Protein AF-A0A8J3CM84-F1 (afdb_monomer_lite)

Radius of gyration: 36.66 Å; chains: 1; bounding box: 80×44×110 Å

Sequence (177 aa):
MYIKKIAATLMVVAVTAIAAYWLRASKEGVAALIVGLTVAAIAYRQWKTEQNKLKLDLFDRRYRIYEVTRELLKLIDLKMNSMEHLYVFWSNTSGAEFLFDSDIESYLKEVEDKALKLIEINDELADDERQNYYLTDEQRRQGRLKRRDLRSWSRDQLYKGNLAQQFKPYLAFSKLL

Foldseek 3Di:
DPVVVVVVVVVVVVVVVVVVVVVVVVVVVVVVVVVVVVVVVVVVVVVVVVLVVVLVVLLVLLVQLLVLLLVQLVCLLVVNQDVVSLVVNCVSCVCVVVNDDVLVVVVSVVSSVLSVLLRVLVVVLVCCVVVVDPDDPVSVVVSVVSSVVSSVVSCCVNPVCVSVVSSVCRNPSVNSD

Organism: NCBI:txid1384487

pLDDT: mean 85.48, std 14.19, range [49.06, 98.25]

Structure (mmCIF, N/CA/C/O backbone):
data_AF-A0A8J3CM84-F1
#
_entry.id   AF-A0A8J3CM84-F1
#
loop_
_atom_site.group_PDB
_atom_site.id
_atom_site.type_symbol
_atom_site.label_atom_id
_atom_site.label_alt_id
_atom_site.label_comp_id
_atom_site.label_asym_id
_atom_site.label_entity_id
_atom_site.label_seq_id
_atom_site.pdbx_PDB_ins_code
_atom_site.Cartn_x
_atom_site.Cartn_y
_atom_site.Cartn_z
_atom_site.occupancy
_atom_site.B_iso_or_equiv
_atom_site.auth_seq_id
_atom_site.auth_comp_id
_atom_site.auth_asym_id
_atom_site.auth_atom_id
_atom_site.pdbx_PDB_model_num
ATOM 1 N N . MET A 1 1 ? -57.087 27.830 78.331 1.00 57.41 1 MET A N 1
ATOM 2 C CA . MET A 1 1 ? -57.490 26.786 77.352 1.00 57.41 1 MET A CA 1
ATOM 3 C C . MET A 1 1 ? -56.962 27.030 75.924 1.00 57.41 1 MET A C 1
ATOM 5 O O . MET A 1 1 ? -56.785 26.061 75.199 1.00 57.41 1 MET A O 1
ATOM 9 N N . TYR A 1 2 ? -56.632 28.269 75.525 1.00 55.50 2 TYR A N 1
ATOM 10 C CA . TYR A 1 2 ? -56.146 28.606 74.169 1.00 55.50 2 TYR A CA 1
ATOM 11 C C . TYR A 1 2 ? -54.694 28.187 73.850 1.00 55.50 2 TYR A C 1
ATOM 13 O O . TYR A 1 2 ? -54.409 27.768 72.732 1.00 55.50 2 TYR A O 1
ATOM 21 N N . ILE A 1 3 ? -53.788 28.213 74.833 1.00 56.88 3 ILE A N 1
ATOM 22 C CA . ILE A 1 3 ? -52.346 27.962 74.620 1.00 56.88 3 ILE A CA 1
ATOM 23 C C . ILE A 1 3 ? -52.057 26.504 74.209 1.00 56.88 3 ILE A C 1
ATOM 25 O O . ILE A 1 3 ? -51.213 26.252 73.353 1.00 56.88 3 ILE A O 1
ATOM 29 N N . LYS A 1 4 ? -52.814 25.532 74.741 1.00 49.06 4 LYS A N 1
ATOM 30 C CA . LYS A 1 4 ? -52.647 24.108 74.391 1.00 49.06 4 LYS A CA 1
ATOM 31 C C . LYS A 1 4 ? -53.078 23.783 72.956 1.00 49.06 4 LYS A C 1
ATOM 33 O O . LYS A 1 4 ? -52.481 22.906 72.342 1.00 49.06 4 LYS A O 1
ATOM 38 N N . LYS A 1 5 ? -54.074 24.493 72.406 1.00 51.06 5 LYS A N 1
ATOM 39 C CA . LYS A 1 5 ? -54.497 24.307 71.008 1.00 51.06 5 LYS A CA 1
ATOM 40 C C . LYS A 1 5 ? -53.444 24.838 70.037 1.00 51.06 5 LYS A C 1
ATOM 42 O O . LYS A 1 5 ? -53.108 24.132 69.102 1.00 51.06 5 LYS A O 1
ATOM 47 N N . ILE A 1 6 ? -52.870 26.012 70.306 1.00 62.41 6 ILE A N 1
ATOM 48 C CA . ILE A 1 6 ? -51.839 26.629 69.451 1.00 62.41 6 ILE A CA 1
ATOM 49 C C . ILE A 1 6 ? -50.563 25.772 69.403 1.00 62.41 6 ILE A C 1
ATOM 51 O O . ILE A 1 6 ? -50.007 25.556 68.328 1.00 62.41 6 ILE A O 1
ATOM 55 N N . ALA A 1 7 ? -50.139 25.219 70.544 1.00 54.81 7 A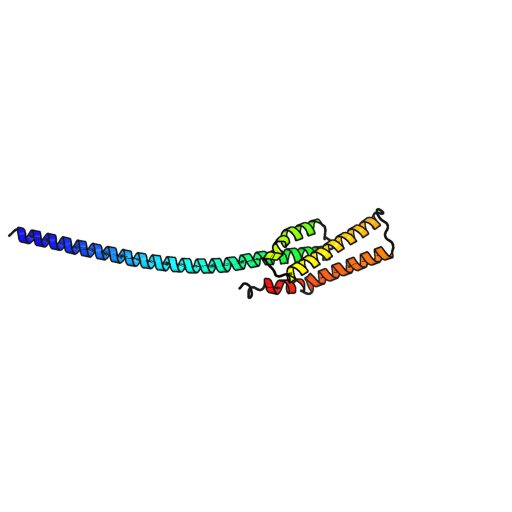LA A N 1
ATOM 56 C CA . ALA A 1 7 ? -48.989 24.315 70.603 1.00 54.81 7 ALA A CA 1
ATOM 57 C C . ALA A 1 7 ? -49.215 23.014 69.808 1.00 54.81 7 ALA A C 1
ATOM 59 O O . ALA A 1 7 ? -48.311 22.552 69.114 1.00 54.81 7 ALA A O 1
ATOM 60 N N . ALA A 1 8 ? -50.429 22.453 69.855 1.00 49.91 8 ALA A N 1
ATOM 61 C CA . ALA A 1 8 ? -50.780 21.261 69.085 1.00 49.91 8 ALA A CA 1
ATOM 62 C C . ALA A 1 8 ? -50.782 21.530 67.569 1.00 49.91 8 ALA A C 1
ATOM 64 O O . ALA A 1 8 ? -50.259 20.720 66.807 1.00 49.91 8 ALA A O 1
ATOM 65 N N . THR A 1 9 ? -51.292 22.684 67.122 1.00 59.81 9 THR A N 1
ATOM 66 C CA . THR A 1 9 ? -51.288 23.039 65.693 1.00 59.81 9 THR A CA 1
ATOM 67 C C . THR A 1 9 ? -49.871 23.272 65.164 1.00 59.81 9 THR A C 1
ATOM 69 O O . THR A 1 9 ? -49.541 22.799 64.080 1.00 59.81 9 THR A O 1
ATOM 72 N N . LEU A 1 10 ? -49.005 23.937 65.938 1.00 57.66 10 LEU A N 1
ATOM 73 C CA . LEU A 1 10 ? -47.603 24.162 65.560 1.00 57.66 10 LEU A CA 1
ATOM 74 C C . LEU A 1 10 ? -46.807 22.854 65.465 1.00 57.66 10 LEU A C 1
ATOM 76 O O . LEU A 1 10 ? -45.992 22.692 64.558 1.00 57.66 10 LEU A O 1
ATOM 80 N N . MET A 1 11 ? -47.078 21.896 66.355 1.00 54.12 11 MET A N 1
ATOM 81 C CA . MET A 1 11 ? -46.409 20.595 66.344 1.00 54.12 11 MET A CA 1
ATOM 82 C C . MET A 1 11 ? -46.803 19.759 65.113 1.00 54.12 11 MET A C 1
ATOM 84 O O . MET A 1 11 ? -45.939 19.158 64.478 1.00 54.12 11 MET A O 1
ATOM 88 N N . VAL A 1 12 ? -48.079 19.779 64.711 1.00 58.41 12 VAL A N 1
ATOM 89 C CA . VAL A 1 12 ? -48.557 19.081 63.500 1.00 58.41 12 VAL A CA 1
ATOM 90 C C . VAL A 1 12 ? -47.954 19.684 62.225 1.00 58.41 12 VAL A C 1
ATOM 92 O O . VAL A 1 12 ? -47.544 18.946 61.326 1.00 58.41 12 VAL A O 1
ATOM 95 N N . VAL A 1 13 ? -47.830 21.012 62.150 1.00 61.75 13 VAL A N 1
ATOM 96 C CA . VAL A 1 13 ? -47.188 21.694 61.011 1.00 61.75 13 VAL A CA 1
ATOM 97 C C . VAL A 1 13 ? -45.691 21.368 60.934 1.00 61.75 13 VAL A C 1
ATOM 99 O O . VAL A 1 13 ? -45.180 21.089 59.852 1.00 61.75 13 VAL A O 1
ATOM 102 N N . ALA A 1 14 ? -44.988 21.322 62.068 1.00 58.28 14 ALA A N 1
ATOM 103 C CA . ALA A 1 14 ? -43.567 20.973 62.094 1.00 58.28 14 ALA A CA 1
ATOM 104 C C . ALA A 1 14 ? -43.315 19.524 61.639 1.00 58.28 14 ALA A C 1
ATOM 106 O O . ALA A 1 14 ? -42.446 19.277 60.804 1.00 58.28 14 ALA A O 1
ATOM 107 N N . VAL A 1 15 ? -44.110 18.566 62.128 1.00 56.16 15 VAL A N 1
ATOM 108 C CA . VAL A 1 15 ? -43.981 17.146 61.755 1.00 56.16 15 VAL A CA 1
ATOM 109 C C . VAL A 1 15 ? -44.291 16.923 60.272 1.00 56.16 15 VAL A C 1
ATOM 111 O O . VAL A 1 15 ? -43.570 16.190 59.596 1.00 56.16 15 VAL A O 1
ATOM 114 N N . THR A 1 16 ? -45.318 17.586 59.735 1.00 56.06 16 THR A N 1
ATOM 115 C CA . THR A 1 16 ? -45.679 17.469 58.311 1.00 56.06 16 THR A CA 1
ATOM 116 C C . THR A 1 16 ? -44.651 18.125 57.388 1.00 56.06 16 THR A C 1
ATOM 118 O O . THR A 1 16 ? -44.332 17.551 56.348 1.00 56.06 16 THR A O 1
ATOM 121 N N . ALA A 1 17 ? -44.062 19.260 57.776 1.00 63.69 17 ALA A N 1
ATOM 122 C CA . ALA A 1 17 ? -42.985 19.903 57.021 1.00 63.69 17 ALA A CA 1
ATOM 123 C C . ALA A 1 17 ? -41.707 19.045 56.979 1.00 63.69 17 ALA A C 1
ATOM 125 O O . ALA A 1 17 ? -41.097 18.896 55.921 1.00 63.69 17 ALA A O 1
ATOM 126 N N . ILE A 1 18 ? -41.340 18.423 58.104 1.00 64.12 18 ILE A N 1
ATOM 127 C CA . ILE A 1 18 ? -40.197 17.502 58.191 1.00 64.12 18 ILE A CA 1
ATOM 128 C C . ILE A 1 18 ? -40.455 16.257 57.333 1.00 64.12 18 ILE A C 1
ATOM 130 O O . ILE A 1 18 ? -39.613 15.887 56.517 1.00 64.12 18 ILE A O 1
ATOM 134 N N . ALA A 1 19 ? -41.637 15.645 57.442 1.00 55.31 19 ALA A N 1
ATOM 135 C CA . ALA A 1 19 ? -42.008 14.493 56.621 1.00 55.31 19 ALA A CA 1
ATOM 136 C C . ALA A 1 19 ? -42.009 14.825 55.117 1.00 55.31 19 ALA A C 1
ATOM 138 O O . ALA A 1 19 ? -41.499 14.044 54.317 1.00 55.31 19 ALA A O 1
ATOM 139 N N . ALA A 1 20 ? -42.515 16.000 54.726 1.00 62.34 20 ALA A N 1
ATOM 140 C CA . ALA A 1 20 ? -42.493 16.465 53.340 1.00 62.34 20 ALA A CA 1
ATOM 141 C C . ALA A 1 20 ? -41.065 16.721 52.827 1.00 62.34 20 ALA A C 1
ATOM 143 O O . ALA A 1 20 ? -40.767 16.392 51.679 1.00 62.34 20 ALA A O 1
ATOM 144 N N . TYR A 1 21 ? -40.171 17.252 53.668 1.00 67.88 21 TYR A N 1
ATOM 145 C CA . TYR A 1 21 ? -38.754 17.440 53.345 1.00 67.88 21 TYR A CA 1
ATOM 146 C C . TYR A 1 21 ? -38.044 16.100 53.097 1.00 67.88 21 TYR A C 1
ATOM 148 O O . TYR A 1 21 ? -37.424 15.924 52.050 1.00 67.88 21 TYR A O 1
ATOM 156 N N . TRP A 1 22 ? -38.222 15.113 53.983 1.00 59.16 22 TRP A N 1
ATOM 157 C CA . TRP A 1 22 ? -37.668 13.762 53.805 1.00 59.16 22 TRP A CA 1
ATOM 158 C C . TRP A 1 22 ? -38.268 13.024 52.596 1.00 59.16 22 TRP A C 1
ATOM 160 O O . TRP A 1 22 ? -37.560 12.324 51.867 1.00 59.16 22 TRP A O 1
ATOM 170 N N . LEU A 1 23 ? -39.560 13.217 52.314 1.00 61.84 23 LEU A N 1
ATOM 171 C CA . LEU A 1 23 ? -40.221 12.649 51.134 1.00 61.84 23 LEU A CA 1
ATOM 172 C C . LEU A 1 23 ? -39.719 13.280 49.820 1.00 61.84 23 LEU A C 1
ATOM 174 O O . LEU A 1 23 ? -39.715 12.628 48.778 1.00 61.84 23 LEU A O 1
ATOM 178 N N . ARG A 1 24 ? -39.286 14.544 49.851 1.00 61.34 24 ARG A N 1
ATOM 179 C CA . ARG A 1 24 ? -38.703 15.242 48.695 1.00 61.34 24 ARG A CA 1
ATOM 180 C C . ARG A 1 24 ? -37.236 14.851 48.493 1.00 61.34 24 ARG A C 1
ATOM 182 O O . ARG A 1 24 ? -36.869 14.452 47.392 1.00 61.34 24 ARG A O 1
ATOM 189 N N . ALA A 1 25 ? -36.455 14.819 49.573 1.00 63.53 25 ALA A N 1
ATOM 190 C CA . ALA A 1 25 ? -35.064 14.362 49.574 1.00 63.53 25 ALA A CA 1
ATOM 191 C C . ALA A 1 25 ? -34.912 12.895 49.119 1.00 63.53 25 ALA A C 1
ATOM 193 O O . ALA A 1 25 ? -33.988 12.562 48.380 1.00 63.53 25 ALA A O 1
ATOM 194 N N . SER A 1 26 ? -35.847 12.011 49.493 1.00 63.28 26 SER A N 1
ATOM 195 C CA . SER A 1 26 ? -35.843 10.608 49.042 1.00 63.28 26 SER A CA 1
ATOM 196 C C . SER A 1 26 ? -36.139 10.450 47.543 1.00 63.28 26 SER A C 1
ATOM 198 O O . SER A 1 26 ? -35.542 9.593 46.894 1.00 63.28 26 SER A O 1
ATOM 200 N N . LYS A 1 27 ? -36.998 11.298 46.959 1.00 63.59 27 LYS A N 1
ATOM 201 C CA . LYS A 1 27 ? -37.271 11.312 45.508 1.00 63.59 27 LYS A CA 1
ATOM 202 C C . LYS A 1 27 ? -36.090 11.848 44.696 1.00 63.59 27 LYS A C 1
ATOM 204 O O . LYS A 1 27 ? -35.807 11.322 43.622 1.00 63.59 27 LYS A O 1
ATOM 209 N N . GLU A 1 28 ? -35.386 12.848 45.218 1.00 65.06 28 GLU A N 1
ATOM 210 C CA . GLU A 1 28 ? -34.195 13.425 44.583 1.00 65.06 28 GLU A CA 1
ATOM 211 C C . GLU A 1 28 ? -33.009 12.447 44.591 1.00 65.06 28 GLU A C 1
ATOM 213 O O . GLU A 1 28 ? -32.333 12.301 43.574 1.00 65.06 28 GLU A O 1
ATOM 218 N N . GLY A 1 29 ? -32.810 11.692 45.678 1.00 70.06 29 GLY A N 1
ATOM 219 C CA . GLY A 1 29 ? -31.775 10.653 45.750 1.00 70.06 29 GLY A CA 1
ATOM 220 C C . GLY A 1 29 ? -32.011 9.487 44.782 1.00 70.06 29 GLY A C 1
ATOM 221 O O . GLY A 1 29 ? -31.083 9.042 44.108 1.00 70.06 29 GLY A O 1
ATOM 222 N N . VAL A 1 30 ? -33.259 9.023 44.648 1.00 74.69 30 VAL A N 1
ATOM 223 C CA . VAL A 1 30 ? -33.616 7.969 43.680 1.00 74.69 30 VAL A CA 1
ATOM 224 C C . VAL A 1 30 ? -33.447 8.463 42.240 1.00 74.69 30 VAL A C 1
ATOM 226 O O . VAL A 1 30 ? -32.892 7.743 41.411 1.00 74.69 30 VAL A O 1
ATOM 229 N N . ALA A 1 31 ? -33.856 9.700 41.940 1.00 69.88 31 ALA A N 1
ATOM 230 C CA . ALA A 1 31 ? -33.634 10.302 40.627 1.00 69.88 31 ALA A CA 1
ATOM 231 C C . ALA A 1 31 ? -32.134 10.429 40.304 1.00 69.88 31 ALA A C 1
ATOM 233 O O . ALA A 1 31 ? -31.716 10.064 39.207 1.00 69.88 31 ALA A O 1
ATOM 234 N N . ALA A 1 32 ? -31.313 10.864 41.266 1.00 74.69 32 ALA A N 1
ATOM 235 C CA . ALA A 1 32 ? -29.863 10.950 41.106 1.00 74.69 32 ALA A CA 1
ATOM 236 C C . ALA A 1 32 ? -29.216 9.577 40.854 1.00 74.69 32 ALA A C 1
ATOM 238 O O . ALA A 1 32 ? -28.347 9.466 39.990 1.00 74.69 32 ALA A O 1
ATOM 239 N N . LEU A 1 33 ? -29.670 8.520 41.538 1.00 73.50 33 LEU A N 1
ATOM 240 C CA . LEU A 1 33 ? -29.206 7.148 41.298 1.00 73.50 33 LEU A CA 1
ATOM 241 C C . LEU A 1 33 ? -29.576 6.649 39.896 1.00 73.50 33 LEU A C 1
ATOM 243 O O . LEU A 1 33 ? -28.728 6.084 39.208 1.00 73.50 33 LEU A O 1
ATOM 247 N N . ILE A 1 34 ? -30.811 6.887 39.442 1.00 73.44 34 ILE A N 1
ATOM 248 C CA . ILE A 1 34 ? -31.256 6.505 38.091 1.00 73.44 34 ILE A CA 1
ATOM 249 C C . ILE A 1 34 ? -30.438 7.246 37.030 1.00 73.44 34 ILE A C 1
ATOM 251 O O . ILE A 1 34 ? -29.964 6.629 36.073 1.00 73.44 34 ILE A O 1
ATOM 255 N N . VAL A 1 35 ? -30.230 8.554 37.205 1.00 76.12 35 VAL A N 1
ATOM 256 C CA . VAL A 1 35 ? -29.400 9.360 36.302 1.00 76.12 35 VAL A CA 1
ATOM 257 C C . VAL A 1 35 ? -27.959 8.851 36.307 1.00 76.12 35 VAL A C 1
ATOM 259 O O . VAL A 1 35 ? -27.408 8.617 35.236 1.00 76.12 35 VAL A O 1
ATOM 262 N N . GLY A 1 36 ? -27.371 8.593 37.477 1.00 71.31 36 GLY A N 1
ATOM 263 C CA . GLY A 1 36 ? -26.013 8.061 37.603 1.00 71.31 36 GLY A CA 1
ATOM 264 C C . GLY A 1 36 ? -25.832 6.712 36.903 1.00 71.31 36 GLY A C 1
ATOM 265 O O . GLY A 1 36 ? -24.893 6.545 36.125 1.00 71.31 36 GLY A O 1
ATOM 266 N N . LEU A 1 37 ? -26.765 5.774 37.099 1.00 77.19 37 LEU A N 1
ATOM 267 C CA . LEU A 1 37 ? -26.763 4.477 36.411 1.00 77.19 37 LEU A CA 1
ATOM 268 C C . LEU A 1 37 ? -26.921 4.632 34.893 1.00 77.19 37 LEU A C 1
ATOM 270 O O . LEU A 1 37 ? -26.247 3.944 34.126 1.00 77.19 37 LEU A O 1
ATOM 274 N N . THR A 1 38 ? -27.775 5.557 34.452 1.00 71.81 38 THR A N 1
ATOM 275 C CA . THR A 1 38 ? -27.992 5.835 33.025 1.00 71.81 38 THR A CA 1
ATOM 276 C C . THR A 1 38 ? -26.738 6.428 32.384 1.00 71.81 38 THR A C 1
ATOM 278 O O . THR A 1 38 ? -26.313 5.965 31.326 1.00 71.81 38 THR A O 1
ATOM 281 N N . VAL A 1 39 ? -26.097 7.400 33.039 1.00 75.62 39 VAL A N 1
ATOM 282 C CA . VAL A 1 39 ? -24.836 8.001 32.583 1.00 75.62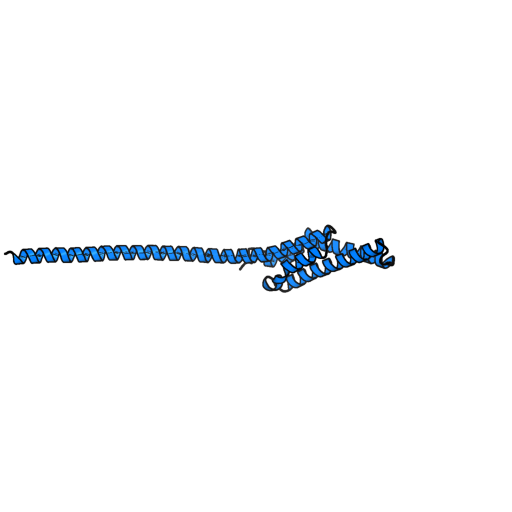 39 VAL A CA 1
ATOM 283 C C . VAL A 1 39 ? -23.726 6.953 32.534 1.00 75.62 39 VAL A C 1
ATOM 285 O O . VAL A 1 39 ? -23.038 6.861 31.521 1.00 75.62 39 VAL A O 1
ATOM 288 N N . ALA A 1 40 ? -23.593 6.107 33.561 1.00 75.75 40 ALA A N 1
ATOM 289 C CA . ALA A 1 40 ? -22.612 5.022 33.575 1.00 75.75 40 ALA A CA 1
ATOM 290 C C . ALA A 1 40 ? -22.835 4.022 32.424 1.00 75.75 40 ALA A C 1
ATOM 292 O O . ALA A 1 40 ? -21.885 3.620 31.750 1.00 75.75 40 ALA A O 1
ATOM 293 N N . ALA A 1 41 ? -24.092 3.664 32.142 1.00 74.06 41 ALA A N 1
ATOM 294 C CA . ALA A 1 41 ? -24.437 2.782 31.030 1.00 74.06 41 ALA A CA 1
ATOM 295 C C . ALA A 1 41 ? -24.128 3.413 29.660 1.00 74.06 41 ALA A C 1
ATOM 297 O O . ALA A 1 41 ? -23.619 2.730 28.766 1.00 74.06 41 ALA A O 1
ATOM 298 N N . ILE A 1 42 ? -24.410 4.709 29.485 1.00 79.12 42 ILE A N 1
ATOM 299 C CA . ILE A 1 42 ? -24.079 5.454 28.262 1.00 79.12 42 ILE A CA 1
ATOM 300 C C . ILE A 1 42 ? -22.561 5.545 28.090 1.00 79.12 42 ILE A C 1
ATOM 302 O O . ILE A 1 42 ? -22.068 5.217 27.012 1.00 79.12 42 ILE A O 1
ATOM 306 N N . ALA A 1 43 ? -21.820 5.901 29.142 1.00 72.75 43 ALA A N 1
ATOM 307 C CA . ALA A 1 43 ? -20.361 5.996 29.115 1.00 72.75 43 ALA A CA 1
ATOM 308 C C . ALA A 1 43 ? -19.710 4.654 28.741 1.00 72.75 43 ALA A C 1
ATOM 310 O O . ALA A 1 43 ? -18.825 4.606 27.890 1.00 72.75 43 ALA A O 1
ATOM 311 N N . TYR A 1 44 ? -20.207 3.538 29.287 1.00 79.00 44 TYR A N 1
ATOM 312 C CA . TYR A 1 44 ? -19.735 2.201 28.915 1.00 79.00 44 TYR A CA 1
ATOM 313 C C . TYR A 1 44 ? -19.966 1.886 27.427 1.00 79.00 44 TYR A C 1
ATOM 315 O O . TYR A 1 44 ? -19.092 1.340 26.748 1.00 79.00 44 TYR A O 1
ATOM 323 N N . ARG A 1 45 ? -21.135 2.256 26.886 1.00 78.69 45 ARG A N 1
ATOM 324 C CA . ARG A 1 45 ? -21.435 2.090 25.453 1.00 78.69 45 ARG A CA 1
ATOM 325 C C . ARG A 1 45 ? -20.569 2.995 24.575 1.00 78.69 45 ARG A C 1
ATOM 327 O O . ARG A 1 45 ? -20.128 2.544 23.517 1.00 78.69 45 ARG A O 1
ATOM 334 N N . GLN A 1 46 ? -20.317 4.232 25.002 1.00 77.25 46 GLN A N 1
ATOM 335 C CA . GLN A 1 46 ? -19.434 5.172 24.307 1.00 77.25 46 GLN A CA 1
ATOM 336 C C . GLN A 1 46 ? -18.006 4.633 24.249 1.00 77.25 46 GLN A C 1
ATOM 338 O O . GLN A 1 46 ? -17.472 4.495 23.153 1.00 77.25 46 GLN A O 1
ATOM 343 N N . TRP A 1 47 ? -17.457 4.184 25.381 1.00 79.62 47 TRP A N 1
ATOM 344 C CA . TRP A 1 47 ? -16.134 3.559 25.438 1.00 79.62 47 TRP A CA 1
ATOM 345 C C . TRP A 1 47 ? -16.020 2.368 24.479 1.00 79.62 47 TRP A C 1
ATOM 347 O O . TRP A 1 47 ? -15.100 2.296 23.667 1.00 79.62 47 TRP A O 1
ATOM 357 N N . LYS A 1 48 ? -17.004 1.458 24.487 1.00 82.75 48 LYS A N 1
ATOM 358 C CA . LYS A 1 48 ? -17.021 0.317 23.557 1.00 82.75 48 LYS A CA 1
ATOM 359 C C . LYS A 1 48 ? -17.091 0.752 22.085 1.00 82.75 48 LYS A C 1
ATOM 361 O O . LYS A 1 48 ? -16.504 0.102 21.221 1.00 82.75 48 LYS A O 1
ATOM 366 N N . THR A 1 49 ? -17.803 1.838 21.793 1.00 84.56 49 THR A N 1
ATOM 367 C CA . THR A 1 49 ? -17.929 2.389 20.434 1.00 84.56 49 THR A CA 1
ATOM 368 C C . THR A 1 49 ? -16.623 3.023 19.966 1.00 84.56 49 THR A C 1
ATOM 370 O O . THR A 1 49 ? -16.199 2.780 18.839 1.00 84.56 49 THR A O 1
ATOM 373 N N . GLU A 1 50 ? -15.947 3.776 20.832 1.00 81.19 50 GLU A N 1
ATOM 374 C CA . GLU A 1 50 ? -14.646 4.387 20.542 1.00 81.19 50 GLU A CA 1
ATOM 375 C C . GLU A 1 50 ? -13.573 3.335 20.260 1.00 81.19 50 GLU A C 1
ATOM 377 O O . GLU A 1 50 ? -12.833 3.465 19.288 1.00 81.19 50 GLU A O 1
ATOM 382 N N . GLN A 1 51 ? -13.554 2.239 21.022 1.00 86.75 51 GLN A N 1
ATOM 383 C CA . GLN A 1 51 ? -12.651 1.112 20.763 1.00 86.75 51 GLN A CA 1
ATOM 384 C C . GLN A 1 51 ? -12.870 0.503 19.371 1.00 86.75 51 GLN A C 1
ATOM 386 O O . GLN A 1 51 ? -11.916 0.206 18.655 1.00 86.75 51 GLN A O 1
ATOM 391 N N . ASN A 1 52 ? -14.125 0.346 18.945 1.00 85.88 52 ASN A N 1
ATOM 392 C CA . ASN A 1 52 ? -14.426 -0.138 17.596 1.00 85.88 52 ASN A CA 1
ATOM 393 C C . ASN A 1 52 ? -14.052 0.887 16.517 1.00 85.88 52 ASN A C 1
ATOM 395 O O . ASN A 1 52 ? -13.596 0.501 15.442 1.00 85.88 52 ASN A O 1
ATOM 399 N N . LYS A 1 53 ? -14.208 2.183 16.806 1.00 88.12 53 LYS A N 1
ATOM 400 C CA . LYS A 1 53 ? -13.827 3.266 15.895 1.00 88.12 53 LYS A CA 1
ATOM 401 C C . LYS A 1 53 ? -12.316 3.316 15.669 1.00 88.12 53 LYS A C 1
ATOM 403 O O . LYS A 1 53 ? -11.898 3.497 14.533 1.00 88.12 53 LYS A O 1
ATOM 408 N N . LEU A 1 54 ? -11.511 3.101 16.711 1.00 86.88 54 LEU A N 1
ATOM 409 C CA . LEU A 1 54 ? -10.051 3.017 16.590 1.00 86.88 54 LEU A CA 1
ATOM 410 C C . LEU A 1 54 ? -9.621 1.861 15.677 1.00 86.88 54 LEU A C 1
ATOM 412 O O . LEU A 1 54 ? -8.750 2.036 14.831 1.00 86.88 54 LEU A O 1
ATOM 416 N N . LYS A 1 55 ? -10.269 0.696 15.799 1.00 87.12 55 LYS A N 1
ATOM 417 C CA . LYS A 1 55 ? -10.002 -0.453 14.917 1.00 87.12 55 LYS A CA 1
ATOM 418 C C . LYS A 1 55 ? -10.356 -0.167 13.468 1.00 87.12 55 LYS A C 1
ATOM 420 O O . LYS A 1 55 ? -9.607 -0.556 12.579 1.00 87.12 55 LYS A O 1
ATOM 425 N N . LEU A 1 56 ? -11.497 0.485 13.247 1.00 89.00 56 LEU A N 1
ATOM 426 C CA . LEU A 1 56 ? -11.931 0.877 11.913 1.00 89.00 56 LEU A CA 1
ATOM 427 C C . LEU A 1 56 ? -10.952 1.880 11.293 1.00 89.00 56 LEU A C 1
ATOM 429 O O . LEU A 1 56 ? -10.513 1.658 10.175 1.00 89.00 56 LEU A O 1
ATOM 433 N N . ASP A 1 57 ? -10.532 2.908 12.037 1.00 91.31 57 ASP A N 1
ATOM 434 C CA . ASP A 1 57 ? -9.554 3.894 11.552 1.00 91.31 57 ASP A CA 1
ATOM 435 C C . ASP A 1 57 ? -8.205 3.238 11.211 1.00 91.31 57 ASP A C 1
ATOM 437 O O . ASP A 1 57 ? -7.627 3.498 10.156 1.00 91.31 57 ASP A O 1
ATOM 441 N N . LEU A 1 58 ? -7.719 2.317 12.053 1.00 91.38 58 LEU A N 1
ATOM 442 C CA . LEU A 1 58 ? -6.500 1.560 11.758 1.00 91.38 58 LEU A CA 1
ATOM 443 C C . LEU A 1 58 ? -6.654 0.697 10.496 1.00 91.38 58 LEU A C 1
ATOM 445 O O . LEU A 1 58 ? -5.750 0.665 9.657 1.00 91.38 58 LEU A O 1
ATOM 449 N N . PHE A 1 59 ? -7.785 0.002 10.361 1.00 92.75 59 PHE A N 1
ATOM 450 C CA . PHE A 1 59 ? -8.085 -0.803 9.181 1.00 92.75 59 PHE A CA 1
ATOM 451 C C . PHE A 1 59 ? -8.130 0.059 7.919 1.00 92.75 59 PHE A C 1
ATOM 453 O O . PHE A 1 59 ? -7.447 -0.270 6.954 1.00 92.75 59 PHE A O 1
ATOM 460 N N . ASP A 1 60 ? -8.855 1.176 7.936 1.00 93.69 60 ASP A N 1
ATOM 461 C CA . ASP A 1 60 ? -9.011 2.070 6.787 1.00 93.69 60 ASP A CA 1
ATOM 462 C C . ASP A 1 60 ? -7.658 2.634 6.331 1.00 93.69 60 ASP A C 1
ATOM 464 O O . ASP A 1 60 ? -7.349 2.640 5.135 1.00 93.69 60 ASP A O 1
ATOM 468 N N . ARG A 1 61 ? -6.796 3.033 7.277 1.00 94.12 61 ARG A N 1
ATOM 469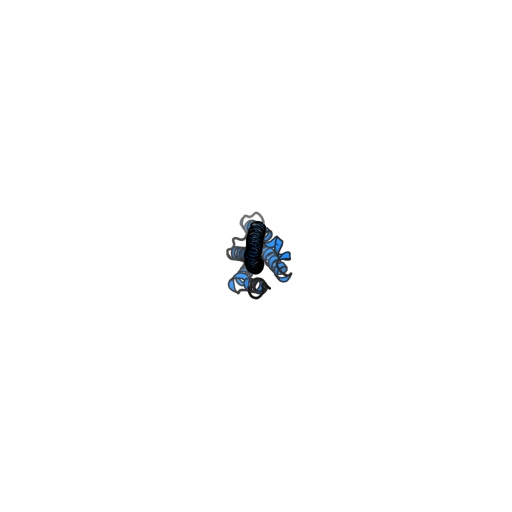 C CA . ARG A 1 61 ? -5.432 3.504 6.976 1.00 94.12 61 ARG A CA 1
ATOM 470 C C . ARG A 1 61 ? -4.575 2.420 6.325 1.00 94.12 61 ARG A C 1
ATOM 472 O O . ARG A 1 61 ? -3.919 2.685 5.319 1.00 94.12 61 ARG A O 1
ATOM 479 N N . ARG A 1 62 ? -4.597 1.195 6.860 1.00 95.19 62 ARG A N 1
ATOM 480 C CA . ARG A 1 62 ? -3.855 0.055 6.292 1.00 95.19 62 ARG A CA 1
ATOM 481 C C . ARG A 1 62 ? -4.405 -0.358 4.927 1.00 95.19 62 ARG A C 1
ATOM 483 O O . ARG A 1 62 ? -3.639 -0.634 4.005 1.00 95.19 62 ARG A O 1
ATOM 490 N N . TYR A 1 63 ? -5.727 -0.372 4.785 1.00 95.38 63 TYR A N 1
ATOM 491 C CA . TYR A 1 63 ? -6.411 -0.735 3.549 1.00 95.38 63 TYR A CA 1
ATOM 492 C C . TYR A 1 63 ? -6.112 0.263 2.426 1.00 95.38 63 TYR A C 1
ATOM 494 O O . TYR A 1 63 ? -5.919 -0.133 1.279 1.00 95.38 63 TYR A O 1
ATOM 502 N N . ARG A 1 64 ? -5.977 1.553 2.754 1.00 96.19 64 ARG A N 1
ATOM 503 C CA . ARG A 1 64 ? -5.579 2.585 1.790 1.00 96.19 64 ARG A CA 1
ATOM 504 C C . ARG A 1 64 ? -4.230 2.291 1.130 1.00 96.19 64 ARG A C 1
ATOM 506 O O . ARG A 1 64 ? -4.111 2.421 -0.084 1.00 96.19 64 ARG A O 1
ATOM 513 N N . ILE A 1 65 ? -3.235 1.869 1.910 1.00 97.44 65 ILE A N 1
ATOM 514 C CA . ILE A 1 65 ? -1.902 1.523 1.388 1.00 97.44 65 ILE A CA 1
ATOM 515 C C . ILE A 1 65 ? -1.978 0.286 0.487 1.00 97.44 65 ILE A C 1
ATOM 517 O O . ILE A 1 65 ? -1.368 0.266 -0.584 1.00 97.44 65 ILE A O 1
ATOM 521 N N . TYR A 1 66 ? -2.781 -0.711 0.866 1.00 97.25 66 TYR A N 1
ATOM 522 C CA . TYR A 1 66 ? -3.060 -1.866 0.012 1.00 97.25 66 TYR A CA 1
ATOM 523 C C . TYR A 1 66 ? -3.667 -1.452 -1.340 1.00 97.25 66 TYR A C 1
ATOM 525 O O . TYR A 1 66 ? -3.175 -1.881 -2.384 1.00 97.25 66 TYR A O 1
ATOM 533 N N . GLU A 1 67 ? -4.693 -0.596 -1.341 1.00 97.50 67 GLU A N 1
ATOM 534 C CA . GLU A 1 67 ? -5.354 -0.144 -2.574 1.00 97.50 67 GLU A CA 1
ATOM 535 C C . GLU A 1 67 ? -4.402 0.634 -3.488 1.00 97.50 67 GLU A C 1
ATOM 537 O O . GLU A 1 67 ? -4.332 0.338 -4.678 1.00 97.50 67 GLU A O 1
ATOM 542 N N . VAL A 1 68 ? -3.607 1.559 -2.944 1.00 97.75 68 VAL A N 1
ATOM 543 C CA . VAL A 1 68 ? -2.640 2.331 -3.745 1.00 97.75 68 VAL A CA 1
ATOM 544 C C . VAL A 1 68 ? -1.539 1.433 -4.321 1.00 97.75 68 VAL A C 1
ATOM 546 O O . VAL A 1 68 ? -1.148 1.581 -5.479 1.00 97.75 68 VAL A O 1
ATOM 549 N N . THR A 1 69 ? -1.078 0.439 -3.557 1.00 98.25 69 THR A N 1
ATOM 550 C CA . THR A 1 69 ? -0.112 -0.559 -4.050 1.00 98.25 69 THR A CA 1
ATOM 551 C C . THR A 1 69 ? -0.707 -1.387 -5.186 1.00 98.25 69 THR A C 1
ATOM 553 O O . THR A 1 69 ? -0.077 -1.591 -6.227 1.00 98.25 69 THR A O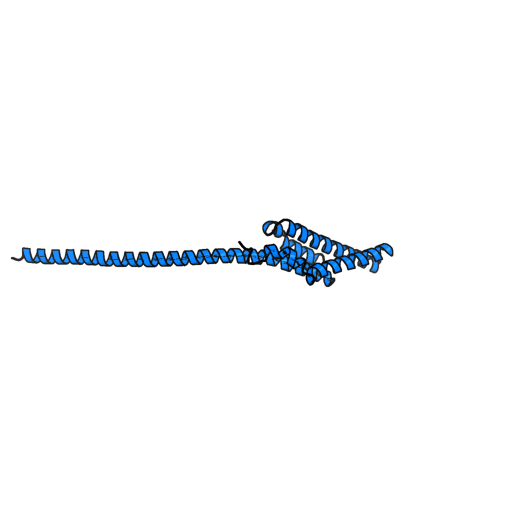 1
ATOM 556 N N . ARG A 1 70 ? -1.955 -1.834 -5.018 1.00 97.94 70 ARG A N 1
ATOM 557 C CA . ARG A 1 70 ? -2.710 -2.566 -6.039 1.00 97.94 70 ARG A CA 1
ATOM 558 C C . ARG A 1 70 ? -2.909 -1.735 -7.305 1.00 97.94 70 ARG A C 1
ATOM 560 O O . ARG A 1 70 ? -2.804 -2.273 -8.408 1.00 97.94 70 ARG A O 1
ATOM 567 N N . GLU A 1 71 ? -3.202 -0.449 -7.159 1.00 98.12 71 GLU A N 1
ATOM 568 C CA . GLU A 1 71 ? -3.390 0.478 -8.271 1.00 98.12 71 GLU A CA 1
ATOM 569 C C . GLU A 1 71 ? -2.102 0.648 -9.082 1.00 98.12 71 GLU A C 1
ATOM 571 O O . GLU A 1 71 ? -2.128 0.479 -10.303 1.00 98.12 71 GLU A O 1
ATOM 576 N N . LEU A 1 72 ? -0.960 0.867 -8.422 1.00 98.19 72 LEU A N 1
ATOM 577 C CA . LEU A 1 72 ? 0.331 0.967 -9.105 1.00 98.19 72 LEU A CA 1
ATOM 578 C C . LEU A 1 72 ? 0.676 -0.322 -9.867 1.00 98.19 72 LEU A C 1
ATOM 580 O O . LEU A 1 72 ? 1.052 -0.274 -11.041 1.00 98.19 72 LEU A O 1
ATOM 584 N N . LEU A 1 73 ? 0.480 -1.488 -9.246 1.00 97.88 73 LEU A N 1
ATOM 585 C CA . LEU A 1 73 ? 0.670 -2.784 -9.905 1.00 97.88 73 LEU A CA 1
ATOM 586 C C . LEU A 1 73 ? -0.235 -2.933 -11.141 1.00 97.88 73 LEU A C 1
ATOM 588 O O . LEU A 1 73 ? 0.211 -3.390 -12.199 1.00 97.88 73 LEU A O 1
ATOM 592 N N . LYS A 1 74 ? -1.498 -2.504 -11.051 1.00 97.31 74 LYS A N 1
ATOM 593 C CA . LYS A 1 74 ? -2.432 -2.526 -12.185 1.00 97.31 74 LYS A CA 1
ATOM 594 C C . LYS A 1 74 ? -1.944 -1.634 -13.326 1.00 97.31 74 LYS A C 1
ATOM 596 O O . LYS A 1 74 ? -1.995 -2.049 -14.483 1.00 97.31 74 LYS A O 1
ATOM 601 N N . LEU A 1 75 ? -1.435 -0.444 -13.018 1.00 96.69 75 LEU A N 1
ATOM 602 C CA . LEU A 1 75 ? -0.878 0.473 -14.016 1.00 96.69 75 LEU A CA 1
ATOM 603 C C . LEU A 1 75 ? 0.355 -0.119 -14.713 1.00 96.69 75 LEU A C 1
ATOM 605 O O . LEU A 1 75 ? 0.490 0.017 -15.930 1.00 96.69 75 LEU A O 1
ATOM 609 N N . ILE A 1 76 ? 1.204 -0.842 -13.978 1.00 95.81 76 ILE A N 1
ATOM 610 C CA . ILE A 1 76 ? 2.332 -1.599 -14.543 1.00 95.81 76 ILE A CA 1
ATOM 611 C C . ILE A 1 76 ? 1.844 -2.649 -15.553 1.00 95.81 76 ILE A C 1
ATOM 613 O O . ILE A 1 76 ? 2.383 -2.739 -16.660 1.00 95.81 76 ILE A O 1
ATOM 617 N N . ASP A 1 77 ? 0.821 -3.439 -15.213 1.00 93.50 77 ASP A N 1
ATOM 618 C CA . ASP A 1 77 ? 0.304 -4.478 -16.120 1.00 93.50 77 ASP A CA 1
ATOM 619 C C . ASP A 1 77 ? -0.355 -3.875 -17.373 1.00 93.50 77 ASP A C 1
ATOM 621 O O . ASP A 1 77 ? -0.106 -4.331 -18.495 1.00 93.50 77 ASP A O 1
ATOM 625 N N . LEU A 1 78 ? -1.099 -2.776 -17.203 1.00 93.69 78 LEU A N 1
ATOM 626 C CA . LEU A 1 78 ? -1.735 -2.029 -18.294 1.00 93.69 78 LEU A CA 1
ATOM 627 C C . LEU A 1 78 ? -0.749 -1.242 -19.172 1.00 93.69 78 LEU A C 1
ATOM 629 O O . LEU A 1 78 ? -1.164 -0.711 -20.201 1.00 93.69 78 LEU A O 1
ATOM 633 N N . LYS A 1 79 ? 0.548 -1.207 -18.826 1.00 92.75 79 LYS A N 1
ATOM 634 C CA . LYS A 1 79 ? 1.591 -0.399 -19.496 1.00 92.75 79 LYS A CA 1
ATOM 635 C C . LYS A 1 79 ? 1.318 1.110 -19.428 1.00 92.75 79 LYS A C 1
ATOM 637 O O . LYS A 1 79 ? 1.635 1.840 -20.363 1.00 92.75 79 LYS A O 1
ATOM 642 N N . MET A 1 80 ? 0.694 1.557 -18.346 1.00 93.19 80 MET A N 1
ATOM 643 C CA . MET A 1 80 ? 0.301 2.951 -18.130 1.00 93.19 80 MET A CA 1
ATOM 644 C C . MET A 1 80 ? 1.053 3.589 -16.958 1.00 93.19 80 MET A C 1
ATOM 646 O O . MET A 1 80 ? 0.741 4.708 -16.574 1.00 93.19 80 MET A O 1
ATOM 650 N N . ASN A 1 81 ? 2.022 2.891 -16.359 1.00 93.81 81 ASN A N 1
ATOM 651 C CA . ASN A 1 81 ? 2.799 3.443 -15.257 1.00 93.81 81 ASN A CA 1
ATOM 652 C C . ASN A 1 81 ? 3.699 4.598 -15.731 1.00 93.81 81 ASN A C 1
ATOM 654 O O . ASN A 1 81 ? 4.270 4.558 -16.818 1.00 93.81 81 ASN A O 1
ATOM 658 N N . SER A 1 82 ? 3.830 5.611 -14.881 1.00 95.31 82 SER A N 1
ATOM 659 C CA . SER A 1 82 ? 4.562 6.850 -15.135 1.00 95.31 82 SER A CA 1
ATOM 660 C C . SER A 1 82 ? 5.117 7.393 -13.816 1.00 95.31 82 SER A C 1
ATOM 662 O O . SER A 1 82 ? 4.750 6.912 -12.738 1.00 95.31 82 SER A O 1
ATOM 664 N N . MET A 1 83 ? 5.974 8.415 -13.888 1.00 96.81 83 MET A N 1
ATOM 665 C CA . MET A 1 83 ? 6.496 9.084 -12.689 1.00 96.81 83 MET A CA 1
ATOM 666 C C . MET A 1 83 ? 5.389 9.724 -11.841 1.00 96.81 83 MET A C 1
ATOM 668 O O . MET A 1 83 ? 5.472 9.702 -10.618 1.00 96.81 83 MET A O 1
ATOM 672 N N . GLU A 1 84 ? 4.318 10.226 -12.462 1.00 97.06 84 GLU A N 1
ATOM 673 C CA . GLU A 1 84 ? 3.161 10.780 -11.744 1.00 97.06 84 GLU A CA 1
ATOM 674 C C . GLU A 1 84 ? 2.527 9.745 -10.808 1.00 97.06 84 GLU A C 1
ATOM 676 O O . GLU A 1 84 ? 2.271 10.019 -9.636 1.00 97.06 84 GLU A O 1
ATOM 681 N N . HIS A 1 85 ? 2.356 8.516 -11.294 1.00 96.88 85 HIS A N 1
ATOM 682 C CA . HIS A 1 85 ? 1.804 7.427 -10.496 1.00 96.88 85 HIS A CA 1
ATOM 683 C C . HIS A 1 85 ? 2.722 7.010 -9.339 1.00 96.88 85 HIS A C 1
ATOM 685 O O . HIS A 1 85 ? 2.228 6.619 -8.281 1.00 96.88 85 HIS A O 1
ATOM 691 N N . LEU A 1 86 ? 4.042 7.140 -9.497 1.00 96.94 86 LEU A N 1
ATOM 692 C CA . LEU A 1 86 ? 4.994 6.933 -8.403 1.00 96.94 86 LEU A CA 1
ATOM 693 C C . LEU A 1 86 ? 4.916 8.028 -7.339 1.00 96.94 86 LEU A C 1
ATOM 695 O O . LEU A 1 86 ? 4.934 7.706 -6.155 1.00 96.94 86 LEU A O 1
ATOM 699 N N . TYR A 1 87 ? 4.754 9.297 -7.724 1.00 97.56 87 TYR A N 1
ATOM 700 C CA . TYR A 1 87 ? 4.543 10.372 -6.749 1.00 97.56 87 TYR A CA 1
ATOM 701 C C . TYR A 1 87 ? 3.276 10.146 -5.918 1.00 97.56 87 TYR A C 1
ATOM 703 O O . TYR A 1 87 ? 3.303 10.317 -4.698 1.00 97.56 87 TYR A O 1
ATOM 711 N N . VAL A 1 88 ? 2.186 9.704 -6.558 1.00 96.81 88 VAL A N 1
ATOM 712 C CA . VAL A 1 88 ? 0.947 9.324 -5.857 1.00 96.81 88 VAL A CA 1
ATOM 713 C C . VAL A 1 88 ? 1.188 8.142 -4.920 1.00 96.81 88 VAL A C 1
ATOM 715 O O . VAL A 1 88 ? 0.714 8.159 -3.782 1.00 96.81 88 VAL A O 1
ATOM 718 N N . PHE A 1 89 ? 1.939 7.131 -5.361 1.00 97.94 89 PHE A N 1
ATOM 719 C CA . PHE A 1 89 ? 2.311 6.002 -4.512 1.00 97.94 89 PHE A CA 1
ATOM 720 C C . PHE A 1 89 ? 3.077 6.481 -3.272 1.00 97.94 89 PHE A C 1
ATOM 722 O O . PHE A 1 89 ? 2.599 6.270 -2.160 1.00 97.94 89 PHE A O 1
ATOM 729 N N . TRP A 1 90 ? 4.172 7.226 -3.442 1.00 97.38 90 TRP A N 1
ATOM 730 C CA . TRP A 1 90 ? 4.982 7.755 -2.339 1.00 97.38 90 TRP A CA 1
ATOM 731 C C . TRP A 1 90 ? 4.197 8.621 -1.359 1.00 97.38 90 TRP A C 1
ATOM 733 O O . TRP A 1 90 ? 4.344 8.466 -0.145 1.00 97.38 90 TRP A O 1
ATOM 743 N N . SER A 1 91 ? 3.324 9.510 -1.849 1.00 96.88 91 SER A N 1
ATOM 744 C CA . SER A 1 91 ? 2.551 10.372 -0.950 1.00 96.88 91 SER A CA 1
ATOM 745 C C . SER A 1 91 ? 1.629 9.558 -0.042 1.00 96.88 91 SER A C 1
ATOM 747 O O . SER A 1 91 ? 1.427 9.919 1.114 1.00 96.88 91 SER A O 1
ATOM 749 N N . ASN A 1 92 ? 1.077 8.455 -0.552 1.00 96.19 92 ASN A N 1
ATOM 750 C CA . ASN A 1 92 ? 0.143 7.609 0.187 1.00 96.19 92 ASN A CA 1
ATOM 751 C C . ASN A 1 92 ? 0.831 6.506 1.008 1.00 96.19 92 ASN A C 1
ATOM 753 O O . ASN A 1 92 ? 0.204 5.985 1.929 1.00 96.19 92 ASN A O 1
ATOM 757 N N . THR A 1 93 ? 2.087 6.159 0.713 1.00 96.69 93 THR A N 1
ATOM 758 C CA . THR A 1 93 ? 2.848 5.125 1.436 1.00 96.69 93 THR A CA 1
ATOM 759 C C . THR A 1 93 ? 3.876 5.678 2.420 1.00 96.69 93 THR A C 1
ATOM 761 O O . THR A 1 93 ? 4.385 4.915 3.232 1.00 96.69 93 THR A O 1
ATOM 764 N N . SER A 1 94 ? 4.124 6.991 2.432 1.00 91.62 94 SER A N 1
ATOM 765 C CA . SER A 1 94 ? 5.069 7.651 3.352 1.00 91.62 94 SER A CA 1
ATOM 766 C C . SER A 1 94 ? 4.857 7.344 4.843 1.00 91.62 94 SER A C 1
ATOM 768 O O . SER A 1 94 ? 5.810 7.359 5.607 1.00 91.62 94 SER A O 1
ATOM 770 N N . GLY A 1 95 ? 3.626 7.040 5.266 1.00 92.31 95 GLY A N 1
ATOM 771 C CA . GLY A 1 95 ? 3.307 6.662 6.648 1.00 92.31 95 GLY A CA 1
ATOM 772 C C . GLY A 1 95 ? 3.296 5.155 6.924 1.00 92.31 95 GLY A C 1
ATOM 773 O O . GLY A 1 95 ? 2.803 4.751 7.977 1.00 92.31 95 GLY A O 1
ATOM 774 N N . ALA A 1 96 ? 3.753 4.316 5.987 1.00 94.06 96 ALA A N 1
ATOM 775 C CA . ALA A 1 96 ? 3.687 2.860 6.120 1.00 94.06 96 ALA A CA 1
ATOM 776 C C . ALA A 1 96 ? 4.485 2.335 7.326 1.00 94.06 96 ALA A C 1
ATOM 778 O O . ALA A 1 96 ? 3.999 1.423 7.993 1.00 94.06 96 ALA A O 1
ATOM 779 N N . GLU A 1 97 ? 5.616 2.968 7.657 1.00 92.56 97 GLU A N 1
ATOM 780 C CA . GLU A 1 97 ? 6.483 2.602 8.794 1.00 92.56 97 GLU A CA 1
ATOM 781 C C . GLU A 1 97 ? 5.778 2.660 10.161 1.00 92.56 97 GLU A C 1
ATOM 783 O O . GLU A 1 97 ? 6.152 1.980 11.110 1.00 92.56 97 GLU A O 1
ATOM 788 N N . PHE A 1 98 ? 4.707 3.452 10.276 1.00 92.81 98 PHE A N 1
ATOM 789 C CA . PHE A 1 98 ? 3.926 3.562 11.512 1.00 92.81 98 PHE A CA 1
ATOM 790 C C . PHE A 1 98 ? 2.756 2.575 11.578 1.00 92.81 98 PHE A C 1
ATOM 792 O O . PHE A 1 98 ? 2.100 2.456 12.615 1.00 92.81 98 PHE A O 1
ATOM 799 N N . LEU A 1 99 ? 2.422 1.928 10.459 1.00 92.56 99 LEU A N 1
ATOM 800 C CA . LEU A 1 99 ? 1.214 1.115 10.309 1.00 92.56 99 LEU A CA 1
ATOM 801 C C . LEU A 1 99 ? 1.510 -0.380 10.172 1.00 92.56 99 LEU A C 1
ATOM 803 O O . LEU A 1 99 ? 0.616 -1.188 10.464 1.00 92.56 99 LEU A O 1
ATOM 807 N N . PHE A 1 100 ? 2.718 -0.733 9.738 1.00 94.00 100 PHE A N 1
ATOM 808 C CA . PHE A 1 100 ? 3.138 -2.088 9.395 1.00 94.00 100 PHE A CA 1
ATOM 809 C C . PHE A 1 100 ? 4.523 -2.408 9.958 1.00 94.00 100 PHE A C 1
ATOM 811 O O . PHE A 1 100 ? 5.238 -1.504 10.380 1.00 94.00 100 PHE A O 1
ATOM 818 N N . ASP A 1 101 ? 4.891 -3.690 9.937 1.00 93.19 101 ASP A N 1
ATOM 819 C CA . ASP A 1 101 ? 6.263 -4.096 10.218 1.00 93.19 101 ASP A CA 1
ATOM 820 C C . ASP A 1 101 ? 7.135 -3.967 8.949 1.00 93.19 101 ASP A C 1
ATOM 822 O O . ASP A 1 101 ? 6.667 -3.664 7.843 1.00 93.19 101 ASP A O 1
ATOM 826 N N . SER A 1 102 ? 8.435 -4.227 9.106 1.00 92.88 102 SER A N 1
ATOM 827 C CA . SER A 1 102 ? 9.447 -4.040 8.058 1.00 92.88 102 SER A CA 1
ATOM 828 C C . SER A 1 102 ? 9.272 -4.935 6.823 1.00 92.88 102 SER A C 1
ATOM 830 O O . SER A 1 102 ? 9.886 -4.683 5.781 1.00 92.88 102 SER A O 1
ATOM 832 N N . ASP A 1 103 ? 8.436 -5.974 6.903 1.00 94.81 103 ASP A N 1
ATOM 833 C CA . ASP A 1 103 ? 8.095 -6.841 5.775 1.00 94.81 103 ASP A CA 1
ATOM 834 C C . ASP A 1 103 ? 7.308 -6.082 4.698 1.00 94.81 103 ASP A C 1
ATOM 836 O O . ASP A 1 103 ? 7.636 -6.168 3.511 1.00 94.81 103 ASP A O 1
ATOM 840 N N . ILE A 1 104 ? 6.326 -5.274 5.106 1.00 96.12 104 ILE A N 1
ATOM 841 C CA . ILE A 1 104 ? 5.541 -4.440 4.195 1.00 96.12 104 ILE A CA 1
ATOM 842 C C . ILE A 1 104 ? 6.386 -3.298 3.655 1.00 96.12 104 ILE A C 1
ATOM 844 O O . ILE A 1 104 ? 6.316 -3.034 2.460 1.00 96.12 104 ILE A O 1
ATOM 848 N N . GLU A 1 105 ? 7.217 -2.655 4.474 1.00 94.75 105 GLU A N 1
ATOM 849 C CA . GLU A 1 105 ? 8.130 -1.613 3.985 1.00 94.75 105 GLU A CA 1
ATOM 850 C C . GLU A 1 105 ? 9.048 -2.144 2.877 1.00 94.75 105 GLU A C 1
ATOM 852 O O . GLU A 1 105 ? 9.153 -1.549 1.801 1.00 94.75 105 GLU A O 1
ATOM 857 N N . SER A 1 106 ? 9.644 -3.318 3.103 1.00 96.31 106 SER A N 1
ATOM 858 C CA . SER A 1 106 ? 10.501 -3.989 2.122 1.00 96.31 106 SER A CA 1
ATOM 859 C C . SER A 1 106 ? 9.733 -4.331 0.844 1.00 96.31 106 SER A C 1
ATOM 861 O O . SER A 1 106 ? 10.239 -4.146 -0.264 1.00 96.31 106 SER A O 1
ATOM 863 N N . TYR A 1 107 ? 8.490 -4.795 0.982 1.00 97.62 107 TYR A N 1
ATOM 864 C CA . TYR A 1 107 ? 7.631 -5.106 -0.155 1.00 97.62 107 TYR A CA 1
ATOM 865 C C . TYR A 1 107 ? 7.224 -3.855 -0.950 1.00 97.62 107 TYR A C 1
ATOM 867 O O . TYR A 1 107 ? 7.275 -3.863 -2.180 1.00 97.62 107 TYR A O 1
ATOM 875 N N . LEU A 1 108 ? 6.860 -2.761 -0.275 1.00 97.94 108 LEU A N 1
ATOM 876 C CA . LEU A 1 108 ? 6.536 -1.485 -0.918 1.00 97.94 108 LEU A CA 1
ATOM 877 C C . LEU A 1 108 ? 7.742 -0.936 -1.686 1.00 97.94 108 LEU A C 1
ATOM 879 O O . LEU A 1 108 ? 7.578 -0.465 -2.813 1.00 97.94 108 LEU A O 1
ATOM 883 N N . LYS A 1 109 ? 8.950 -1.069 -1.124 1.00 97.50 109 LYS A N 1
ATOM 884 C CA . LYS A 1 109 ? 10.188 -0.699 -1.814 1.00 97.50 109 LYS A CA 1
ATOM 885 C C . LYS A 1 109 ? 10.436 -1.563 -3.049 1.00 97.50 109 LYS A C 1
ATOM 887 O O . LYS A 1 109 ? 10.799 -1.035 -4.095 1.00 97.50 109 LYS A O 1
ATOM 892 N N . GLU A 1 110 ? 10.172 -2.869 -2.978 1.00 98.00 110 GLU A N 1
ATOM 893 C CA . GLU A 1 110 ? 10.269 -3.746 -4.151 1.00 98.00 110 GLU A CA 1
ATOM 894 C C . GLU A 1 110 ? 9.297 -3.317 -5.265 1.00 98.00 110 GLU A C 1
ATOM 896 O O . GLU A 1 110 ? 9.675 -3.302 -6.442 1.00 98.00 110 GLU A O 1
ATOM 901 N N . VAL A 1 111 ? 8.056 -2.962 -4.914 1.00 98.06 111 VAL A N 1
ATOM 902 C CA . VAL A 1 111 ? 7.059 -2.457 -5.873 1.00 98.06 111 VAL A CA 1
ATOM 903 C C . VAL A 1 111 ? 7.554 -1.166 -6.531 1.00 98.06 111 VAL A C 1
ATOM 905 O O . VAL A 1 111 ? 7.512 -1.059 -7.759 1.00 98.06 111 VAL A O 1
ATOM 908 N N . GLU A 1 112 ? 8.055 -0.219 -5.735 1.00 97.69 112 GLU A N 1
ATOM 909 C CA . GLU A 1 112 ? 8.631 1.041 -6.212 1.00 97.69 112 GLU A CA 1
ATOM 910 C C . GLU A 1 112 ? 9.794 0.804 -7.180 1.00 97.69 112 GLU A C 1
ATOM 912 O O . GLU A 1 112 ? 9.768 1.304 -8.305 1.00 97.69 112 GLU A O 1
ATOM 917 N N . ASP A 1 113 ? 10.786 0.008 -6.779 1.00 98.19 113 ASP A N 1
ATOM 918 C CA . ASP A 1 113 ? 11.992 -0.234 -7.574 1.00 98.19 113 ASP A CA 1
ATOM 919 C C . ASP A 1 113 ? 11.648 -0.857 -8.927 1.00 98.19 113 ASP A C 1
ATOM 921 O O . ASP A 1 113 ? 12.206 -0.493 -9.965 1.00 98.19 113 ASP A O 1
ATOM 925 N N . LYS A 1 114 ? 10.684 -1.783 -8.949 1.00 97.69 114 LYS A N 1
ATOM 926 C CA . LYS A 1 114 ? 10.224 -2.406 -10.194 1.00 97.69 114 LYS A CA 1
ATOM 927 C C . LYS A 1 114 ? 9.418 -1.449 -11.066 1.00 97.69 114 LYS A C 1
ATOM 929 O O . LYS A 1 114 ? 9.544 -1.515 -12.291 1.00 97.69 114 LYS A O 1
ATOM 934 N N . ALA A 1 115 ? 8.612 -0.576 -10.466 1.00 97.62 115 ALA A N 1
ATOM 935 C CA . ALA A 1 115 ? 7.881 0.460 -11.187 1.00 97.62 115 ALA A CA 1
ATOM 936 C C . ALA A 1 115 ? 8.844 1.468 -11.834 1.00 97.62 115 ALA A C 1
ATOM 938 O O . ALA A 1 115 ? 8.728 1.719 -13.035 1.00 97.62 115 ALA A O 1
ATOM 939 N N . LEU A 1 116 ? 9.828 1.966 -11.075 1.00 98.00 116 LEU A N 1
ATOM 940 C CA . LEU A 1 116 ? 10.897 2.847 -11.559 1.00 98.00 116 LEU A CA 1
ATOM 941 C C . LEU A 1 116 ? 11.676 2.190 -12.696 1.00 98.00 116 LEU A C 1
ATOM 943 O O . LEU A 1 116 ? 11.778 2.752 -13.784 1.00 98.00 116 LEU A O 1
ATOM 947 N N . LYS A 1 117 ? 12.136 0.949 -12.493 1.00 97.56 117 LYS A N 1
ATOM 948 C CA . LYS A 1 117 ? 12.891 0.211 -13.512 1.00 97.56 117 LYS A CA 1
ATOM 949 C C . LYS A 1 117 ? 12.110 0.061 -14.814 1.00 97.56 117 LYS A C 1
ATOM 951 O O . LYS A 1 117 ? 12.695 0.097 -15.893 1.00 97.56 117 LYS A O 1
ATOM 956 N N . LEU A 1 118 ? 10.795 -0.139 -14.730 1.00 97.31 118 LEU A N 1
ATOM 957 C CA . LEU A 1 118 ? 9.949 -0.238 -15.912 1.00 97.31 118 LEU A CA 1
ATOM 958 C C . LEU A 1 118 ? 9.812 1.103 -16.645 1.00 97.31 118 LEU A C 1
ATOM 960 O O . LEU A 1 118 ? 9.798 1.094 -17.874 1.00 97.31 118 LEU A O 1
ATOM 964 N N . ILE A 1 119 ? 9.708 2.220 -15.917 1.00 96.81 119 ILE A N 1
ATOM 965 C CA . ILE A 1 119 ? 9.679 3.571 -16.503 1.00 96.81 119 ILE A CA 1
ATOM 966 C C . ILE A 1 119 ? 10.985 3.825 -17.253 1.00 96.81 119 ILE A C 1
ATOM 968 O O . ILE A 1 119 ? 10.936 4.067 -18.452 1.00 96.81 119 ILE A O 1
ATOM 972 N N . GLU A 1 120 ? 12.130 3.621 -16.597 1.00 96.00 120 GLU A N 1
ATOM 973 C CA . GLU A 1 120 ? 13.456 3.783 -17.213 1.00 96.00 120 GLU A CA 1
ATOM 974 C C . GLU A 1 120 ? 13.590 2.974 -18.510 1.00 96.00 120 GLU A C 1
ATOM 976 O O . GLU A 1 120 ? 14.000 3.498 -19.539 1.00 96.00 120 GLU A O 1
ATOM 981 N N . ILE A 1 121 ? 13.188 1.697 -18.494 1.00 95.94 121 ILE A N 1
ATOM 982 C CA . ILE A 1 121 ? 13.250 0.839 -19.687 1.00 95.94 121 ILE A CA 1
ATOM 983 C C . ILE A 1 121 ? 12.317 1.346 -20.794 1.00 95.94 121 ILE A C 1
ATOM 985 O O . ILE A 1 121 ? 12.632 1.207 -21.976 1.00 95.94 121 ILE A O 1
ATOM 989 N N . ASN A 1 122 ? 11.136 1.858 -20.447 1.00 94.75 122 ASN A N 1
ATOM 990 C CA . ASN A 1 122 ? 10.214 2.397 -21.441 1.00 94.75 122 ASN A CA 1
ATOM 991 C C . ASN A 1 122 ? 10.763 3.679 -22.071 1.00 94.75 122 ASN A C 1
ATOM 993 O O . ASN A 1 122 ? 10.649 3.819 -23.287 1.00 94.75 122 ASN A O 1
ATOM 997 N N . ASP A 1 123 ? 11.382 4.547 -21.274 1.00 93.88 123 ASP A N 1
ATOM 998 C CA . ASP A 1 123 ? 11.997 5.789 -21.739 1.00 93.88 123 ASP A CA 1
ATOM 999 C C . ASP A 1 123 ? 13.207 5.494 -22.640 1.00 93.88 123 ASP A C 1
ATOM 1001 O O . ASP A 1 123 ? 13.249 5.971 -23.771 1.00 93.88 123 ASP A O 1
ATOM 1005 N N . GLU A 1 124 ? 14.112 4.597 -22.222 1.00 93.00 124 GLU A N 1
ATOM 1006 C CA . GLU A 1 124 ? 15.262 4.157 -23.032 1.00 93.00 124 GLU A CA 1
ATOM 1007 C C . GLU A 1 124 ? 14.833 3.595 -24.399 1.00 93.00 124 GLU A C 1
ATOM 1009 O O . GLU A 1 124 ? 15.430 3.905 -25.431 1.00 93.00 124 GLU A O 1
ATOM 1014 N N . LEU A 1 125 ? 13.793 2.754 -24.421 1.00 92.25 125 LEU A N 1
ATOM 1015 C CA . LEU A 1 125 ? 13.278 2.175 -25.664 1.00 92.25 125 LEU A CA 1
ATOM 1016 C C . LEU A 1 125 ? 12.576 3.224 -26.538 1.00 92.25 125 LEU A C 1
ATOM 1018 O O . LEU A 1 125 ? 12.690 3.163 -27.760 1.00 92.25 125 LEU A O 1
ATOM 1022 N N . ALA A 1 126 ? 11.857 4.173 -25.935 1.00 91.38 126 ALA A N 1
ATOM 1023 C CA . ALA A 1 126 ? 11.194 5.246 -26.668 1.00 91.38 126 ALA A CA 1
ATOM 1024 C C . ALA A 1 126 ? 12.203 6.228 -27.285 1.00 91.38 126 ALA A C 1
ATOM 1026 O O . ALA A 1 126 ? 11.989 6.696 -28.403 1.00 91.38 126 ALA A O 1
ATOM 1027 N N . ASP A 1 127 ? 13.303 6.523 -26.593 1.00 91.81 127 ASP A N 1
ATOM 1028 C CA . ASP A 1 127 ? 14.361 7.398 -27.101 1.00 91.81 127 ASP A CA 1
ATOM 1029 C C . ASP A 1 127 ? 15.156 6.763 -28.254 1.00 91.81 127 ASP A C 1
ATOM 1031 O O . ASP A 1 127 ? 15.536 7.474 -29.190 1.00 91.81 127 ASP A O 1
ATOM 1035 N N . ASP A 1 128 ? 15.327 5.435 -28.252 1.00 90.00 128 ASP A N 1
ATOM 1036 C CA . ASP A 1 128 ? 15.868 4.680 -29.397 1.00 90.00 128 ASP A CA 1
ATOM 1037 C C . ASP A 1 128 ? 14.943 4.712 -30.611 1.00 90.00 128 ASP A C 1
ATOM 1039 O O . ASP A 1 128 ? 15.392 4.999 -31.722 1.00 90.00 128 ASP A O 1
ATOM 1043 N N . GLU A 1 129 ? 13.637 4.532 -30.408 1.00 88.75 129 GLU A N 1
ATOM 1044 C CA . GLU A 1 129 ? 12.646 4.650 -31.485 1.00 88.75 129 GLU A CA 1
ATOM 1045 C C . GLU A 1 129 ? 12.591 6.071 -32.078 1.00 88.75 129 GLU A C 1
ATOM 1047 O O . GLU A 1 129 ? 12.378 6.237 -33.280 1.00 88.75 129 GLU A O 1
ATOM 1052 N N . ARG A 1 130 ? 12.828 7.102 -31.255 1.00 91.12 130 ARG A N 1
ATOM 1053 C CA . ARG A 1 130 ? 12.861 8.519 -31.663 1.00 91.12 130 ARG A CA 1
ATOM 1054 C C . ARG A 1 130 ? 14.195 8.969 -32.260 1.00 91.12 130 ARG A C 1
ATOM 1056 O O . ARG A 1 130 ? 14.306 10.134 -32.628 1.00 91.12 130 ARG A O 1
ATOM 1063 N N . GLN A 1 131 ? 15.185 8.080 -32.366 1.00 82.38 131 GLN A N 1
ATOM 1064 C CA . GLN A 1 131 ? 16.547 8.392 -32.826 1.00 82.38 131 GLN A CA 1
ATOM 1065 C C . GLN A 1 131 ? 17.299 9.416 -31.953 1.00 82.38 131 GLN A C 1
ATOM 1067 O O . GLN A 1 131 ? 18.278 10.015 -32.399 1.00 82.38 131 GLN A O 1
ATOM 1072 N N . ASN A 1 132 ? 16.881 9.593 -30.697 1.00 80.81 132 ASN A N 1
ATOM 1073 C CA . ASN A 1 132 ? 17.571 10.450 -29.729 1.00 80.81 132 ASN A CA 1
ATOM 1074 C C . ASN A 1 132 ? 18.764 9.732 -29.075 1.00 80.81 132 ASN A C 1
ATOM 1076 O O . ASN A 1 132 ? 19.701 10.383 -28.616 1.00 80.81 132 ASN A O 1
ATOM 1080 N N . TYR A 1 133 ? 18.744 8.395 -29.039 1.00 81.12 133 TYR A N 1
ATOM 1081 C CA . TYR A 1 133 ? 19.781 7.565 -28.428 1.00 81.12 133 TYR A CA 1
ATOM 1082 C C . TYR A 1 133 ? 19.811 6.169 -29.059 1.00 81.12 133 TYR A C 1
ATOM 1084 O O . TYR A 1 133 ? 18.811 5.476 -29.035 1.00 81.12 133 TYR A O 1
ATOM 1092 N N . TYR A 1 134 ? 20.939 5.713 -29.608 1.00 86.00 134 TYR A N 1
ATOM 1093 C CA . TYR A 1 134 ? 20.975 4.434 -30.333 1.00 86.00 134 TYR A CA 1
ATOM 1094 C C . TYR A 1 134 ? 21.347 3.259 -29.426 1.00 86.00 134 TYR A C 1
ATOM 1096 O O . TYR A 1 134 ? 22.484 3.152 -28.961 1.00 86.00 134 TYR A O 1
ATOM 1104 N N . LEU A 1 135 ? 20.407 2.333 -29.239 1.00 89.94 135 LEU A N 1
ATOM 1105 C CA . LEU A 1 135 ? 20.637 1.058 -28.566 1.00 89.94 135 LEU A CA 1
ATOM 1106 C C . LEU A 1 135 ? 21.174 0.010 -29.548 1.00 89.94 135 LEU A C 1
ATOM 1108 O O . LEU A 1 135 ? 20.744 -0.097 -30.697 1.00 89.94 135 LEU A O 1
ATOM 1112 N N . THR A 1 136 ? 22.078 -0.841 -29.071 1.00 93.12 136 THR A N 1
ATOM 1113 C CA . THR A 1 136 ? 22.446 -2.078 -29.774 1.00 93.12 136 THR A CA 1
ATOM 1114 C C . THR A 1 136 ? 21.278 -3.071 -29.778 1.00 93.12 136 THR A C 1
ATOM 1116 O O . THR A 1 136 ? 20.411 -3.045 -28.898 1.00 93.12 136 THR A O 1
ATOM 1119 N N . ASP A 1 137 ? 21.268 -4.013 -30.725 1.00 92.44 137 ASP A N 1
ATOM 1120 C CA . ASP A 1 137 ? 20.222 -5.046 -30.796 1.00 92.44 137 ASP A CA 1
ATOM 1121 C C . ASP A 1 137 ? 20.119 -5.887 -29.519 1.00 92.44 137 ASP A C 1
ATOM 1123 O O . ASP A 1 137 ? 19.015 -6.245 -29.093 1.00 92.44 137 ASP A O 1
ATOM 1127 N N . GLU A 1 138 ? 21.256 -6.150 -28.871 1.00 94.44 138 GLU A N 1
ATOM 1128 C CA . GLU A 1 138 ? 21.282 -6.856 -27.595 1.00 94.44 138 GLU A CA 1
ATOM 1129 C C . GLU A 1 138 ? 20.650 -6.012 -26.482 1.00 94.44 138 GLU A C 1
ATOM 1131 O O . GLU A 1 138 ? 19.790 -6.513 -25.759 1.00 94.44 138 GLU A O 1
ATOM 1136 N N . GLN A 1 139 ? 20.963 -4.715 -26.381 1.00 93.44 139 GLN A N 1
ATOM 1137 C CA . GLN A 1 139 ? 20.326 -3.832 -25.395 1.00 93.44 139 GLN A CA 1
ATOM 1138 C C . GLN A 1 139 ? 18.809 -3.737 -25.605 1.00 93.44 139 GLN A C 1
ATOM 1140 O O . GLN A 1 139 ? 18.050 -3.887 -2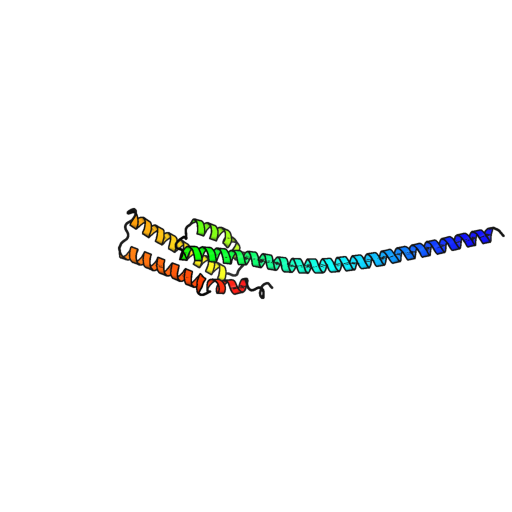4.645 1.00 93.44 139 GLN A O 1
ATOM 1145 N N . ARG A 1 140 ? 18.344 -3.595 -26.855 1.00 93.00 140 ARG A N 1
ATOM 1146 C CA . ARG A 1 140 ? 16.906 -3.607 -27.185 1.00 93.00 140 ARG A CA 1
ATOM 1147 C C . ARG A 1 140 ? 16.240 -4.906 -26.748 1.00 93.00 140 ARG A C 1
ATOM 1149 O O . ARG A 1 140 ? 15.142 -4.903 -26.185 1.00 93.00 140 ARG A O 1
ATOM 1156 N N . ARG A 1 141 ? 16.888 -6.041 -27.023 1.00 95.12 141 ARG A N 1
ATOM 1157 C CA . ARG A 1 141 ? 16.393 -7.363 -26.628 1.00 95.12 141 ARG A CA 1
ATOM 1158 C C . ARG A 1 141 ? 16.308 -7.477 -25.108 1.00 95.12 141 ARG A C 1
ATOM 1160 O O . ARG A 1 141 ? 15.255 -7.870 -24.607 1.00 95.12 141 ARG A O 1
ATOM 1167 N N . GLN A 1 142 ? 17.357 -7.087 -24.389 1.00 95.62 142 GLN A N 1
ATOM 1168 C CA . GLN A 1 142 ? 17.395 -7.102 -22.926 1.00 95.62 142 GLN A CA 1
ATOM 1169 C C . GLN A 1 142 ? 16.326 -6.191 -22.313 1.00 95.62 142 GLN A C 1
ATOM 1171 O O . GLN A 1 142 ? 15.600 -6.627 -21.419 1.00 95.62 142 GLN A O 1
ATOM 1176 N N . GLY A 1 143 ? 16.151 -4.971 -22.828 1.00 95.12 143 GLY A N 1
ATOM 1177 C CA . GLY A 1 143 ? 15.092 -4.055 -22.394 1.00 95.12 143 GLY A CA 1
ATOM 1178 C C . GLY A 1 143 ? 13.700 -4.665 -22.571 1.00 95.12 143 GLY A C 1
ATOM 1179 O O . GLY A 1 143 ? 12.900 -4.703 -21.633 1.00 95.12 143 GLY A O 1
ATOM 1180 N N . ARG A 1 144 ? 13.416 -5.260 -23.739 1.00 95.19 144 ARG A N 1
ATOM 1181 C CA . ARG A 1 144 ? 12.135 -5.946 -23.992 1.00 95.19 144 ARG A CA 1
ATOM 1182 C C . ARG A 1 144 ? 11.895 -7.139 -23.061 1.00 95.19 144 ARG A C 1
ATOM 1184 O O . ARG A 1 144 ? 10.754 -7.324 -22.631 1.00 95.19 144 ARG A O 1
ATOM 1191 N N . LEU A 1 145 ? 12.931 -7.925 -22.755 1.00 96.75 145 LEU A N 1
ATOM 1192 C CA . LEU A 1 145 ? 12.849 -9.059 -21.827 1.00 96.75 145 LEU A CA 1
ATOM 1193 C C . LEU A 1 145 ? 12.570 -8.583 -20.400 1.00 96.75 145 LEU A C 1
ATOM 1195 O O . LEU A 1 145 ? 11.549 -8.966 -19.834 1.00 96.75 145 LEU A O 1
ATOM 1199 N N . LYS A 1 146 ? 13.375 -7.654 -19.872 1.00 96.31 146 LYS A N 1
ATOM 1200 C CA . LYS A 1 146 ? 13.167 -7.067 -18.537 1.00 96.31 146 LYS A CA 1
ATOM 1201 C C . LYS A 1 146 ? 11.770 -6.460 -18.398 1.00 96.31 146 LYS A C 1
ATOM 1203 O O . LYS A 1 146 ? 11.061 -6.742 -17.437 1.00 96.31 146 LYS A O 1
ATOM 1208 N N . ARG A 1 147 ? 11.313 -5.709 -19.405 1.00 95.31 147 ARG A N 1
ATOM 1209 C CA . ARG A 1 147 ? 9.954 -5.145 -19.457 1.00 95.31 147 ARG A CA 1
ATOM 1210 C C . ARG A 1 147 ? 8.857 -6.209 -19.428 1.00 95.31 147 ARG A C 1
ATOM 1212 O O . ARG A 1 147 ? 7.766 -5.963 -18.911 1.00 95.31 147 ARG A O 1
ATOM 1219 N N . ARG A 1 148 ? 9.074 -7.364 -20.058 1.00 96.19 148 ARG A N 1
ATOM 1220 C CA . ARG A 1 148 ? 8.127 -8.487 -20.013 1.00 96.19 148 ARG A CA 1
ATOM 1221 C C . ARG A 1 148 ? 8.115 -9.118 -18.624 1.00 96.19 148 ARG A C 1
ATOM 1223 O O . ARG A 1 148 ? 7.032 -9.380 -18.108 1.00 96.19 148 ARG A O 1
ATOM 1230 N N . ASP A 1 149 ? 9.285 -9.314 -18.033 1.00 97.00 149 ASP A N 1
ATOM 1231 C CA . ASP A 1 149 ? 9.442 -9.995 -16.751 1.00 97.00 149 ASP A CA 1
ATOM 1232 C C . ASP A 1 149 ? 8.871 -9.150 -15.601 1.00 97.00 149 ASP A C 1
ATOM 1234 O O . ASP A 1 149 ? 8.106 -9.669 -14.792 1.00 97.00 149 ASP A O 1
ATOM 1238 N N . LEU A 1 150 ? 9.101 -7.830 -15.598 1.00 96.81 150 LEU A N 1
ATOM 1239 C CA . LEU A 1 150 ? 8.501 -6.895 -14.630 1.00 96.81 150 LEU A CA 1
ATOM 1240 C C . LEU A 1 150 ? 6.967 -6.895 -14.693 1.00 96.81 150 LEU A C 1
ATOM 1242 O O . LEU A 1 150 ? 6.289 -6.927 -13.667 1.00 96.81 150 LEU A O 1
ATOM 1246 N N . ARG A 1 151 ? 6.398 -6.927 -15.903 1.00 95.56 151 ARG A N 1
ATOM 1247 C CA . ARG A 1 151 ? 4.940 -7.019 -16.076 1.00 95.56 151 ARG A CA 1
ATOM 1248 C C . ARG A 1 151 ? 4.395 -8.378 -15.657 1.00 95.56 151 ARG A C 1
ATOM 1250 O O . ARG A 1 151 ? 3.331 -8.446 -15.052 1.00 95.56 151 ARG A O 1
ATOM 1257 N N . SER A 1 152 ? 5.125 -9.455 -15.944 1.00 96.50 152 SER A N 1
ATOM 1258 C CA . SER A 1 152 ? 4.765 -10.787 -15.458 1.00 96.50 152 SER A CA 1
ATOM 1259 C C . SER A 1 152 ? 4.762 -10.837 -13.934 1.00 96.50 152 SER A C 1
ATOM 1261 O O . SER A 1 152 ? 3.820 -11.363 -13.351 1.00 96.50 152 SER A O 1
ATOM 1263 N N . TRP A 1 153 ? 5.768 -10.241 -13.292 1.00 97.00 153 TRP A N 1
ATOM 1264 C CA . TRP A 1 153 ? 5.823 -10.131 -11.840 1.00 97.00 153 TRP A CA 1
ATOM 1265 C C . TRP A 1 153 ? 4.621 -9.355 -11.293 1.00 97.00 153 TRP A C 1
ATOM 1267 O O . TRP A 1 153 ? 3.983 -9.834 -10.362 1.00 97.00 153 TRP A O 1
ATOM 1277 N N . SER A 1 154 ? 4.244 -8.224 -11.905 1.00 96.31 154 SER A N 1
ATOM 1278 C CA . SER A 1 154 ? 3.065 -7.461 -11.465 1.00 96.31 154 SER A CA 1
ATOM 1279 C C . SER A 1 154 ? 1.769 -8.274 -11.560 1.00 96.31 154 SER A C 1
ATOM 1281 O O . SER A 1 154 ? 0.972 -8.304 -10.620 1.00 96.31 154 SER A O 1
ATOM 1283 N N . ARG A 1 155 ? 1.576 -9.025 -12.654 1.00 95.75 155 ARG A N 1
ATOM 1284 C CA . ARG A 1 155 ? 0.433 -9.944 -12.778 1.00 95.75 155 ARG A CA 1
ATOM 1285 C C . ARG A 1 155 ? 0.421 -11.010 -11.700 1.00 95.75 155 ARG A C 1
ATOM 1287 O O . ARG A 1 155 ? -0.646 -11.340 -11.193 1.00 95.75 155 ARG A O 1
ATOM 1294 N N . ASP A 1 156 ? 1.583 -11.534 -11.342 1.00 96.62 156 ASP A N 1
ATOM 1295 C CA . ASP A 1 156 ? 1.688 -12.504 -10.259 1.00 96.62 156 ASP A CA 1
ATOM 1296 C C . ASP A 1 156 ? 1.289 -11.867 -8.920 1.00 96.62 156 ASP A C 1
ATOM 1298 O O . ASP A 1 156 ? 0.542 -12.477 -8.154 1.00 96.62 156 ASP A O 1
ATOM 1302 N N . GLN A 1 157 ? 1.673 -10.609 -8.677 1.00 96.12 157 GLN A N 1
ATOM 1303 C CA . GLN A 1 157 ? 1.218 -9.869 -7.498 1.00 96.12 157 GLN A CA 1
ATOM 1304 C C . GLN A 1 157 ? -0.308 -9.708 -7.452 1.00 96.12 157 GLN A C 1
ATOM 1306 O O . GLN A 1 157 ? -0.918 -9.977 -6.415 1.00 96.12 157 GLN A O 1
ATOM 1311 N N . LEU A 1 158 ? -0.927 -9.324 -8.571 1.00 94.44 158 LEU A N 1
ATOM 1312 C CA . LEU A 1 158 ? -2.362 -9.028 -8.657 1.00 94.44 158 LEU A CA 1
ATOM 1313 C C . LEU A 1 158 ? -3.257 -10.270 -8.699 1.00 94.44 158 LEU A C 1
ATOM 1315 O O . LEU A 1 158 ? -4.286 -10.312 -8.028 1.00 94.44 158 LEU A O 1
ATOM 1319 N N . TYR A 1 159 ? -2.897 -11.260 -9.515 1.00 93.44 159 TYR A N 1
ATOM 1320 C CA . TYR A 1 159 ? -3.800 -12.342 -9.916 1.00 93.44 159 TYR A CA 1
ATOM 1321 C C . TYR A 1 159 ? -3.470 -13.688 -9.270 1.00 93.44 159 TYR A C 1
ATOM 1323 O O . TYR A 1 159 ? -4.360 -14.529 -9.165 1.00 93.44 159 TYR A O 1
ATOM 1331 N N . LYS A 1 160 ? -2.233 -13.898 -8.793 1.00 93.00 160 LYS A N 1
ATOM 1332 C CA . LYS A 1 160 ? -1.877 -15.098 -8.007 1.00 93.00 160 LYS A CA 1
ATOM 1333 C C . LYS A 1 160 ? -2.041 -14.896 -6.499 1.00 93.00 160 LYS A C 1
ATOM 1335 O O . LYS A 1 160 ? -1.831 -15.826 -5.731 1.00 93.00 160 LYS A O 1
ATOM 1340 N N . GLY A 1 16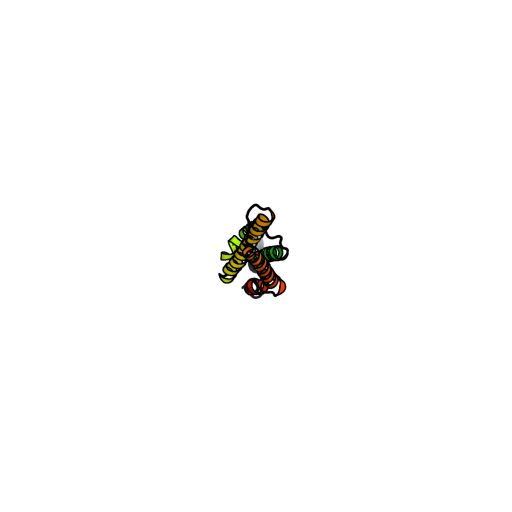1 ? -2.457 -13.700 -6.078 1.00 87.88 161 GLY A N 1
ATOM 1341 C CA . GLY A 1 161 ? -2.769 -13.392 -4.685 1.00 87.88 161 GLY A CA 1
ATOM 1342 C C . GLY A 1 161 ? -1.565 -13.020 -3.821 1.00 87.88 161 GLY A C 1
ATOM 1343 O O . GLY A 1 161 ? -1.752 -12.852 -2.618 1.00 87.88 161 GLY A O 1
ATOM 1344 N N . ASN A 1 162 ? -0.365 -12.840 -4.389 1.00 93.31 162 ASN A N 1
ATOM 1345 C CA . ASN A 1 162 ? 0.825 -12.511 -3.593 1.00 93.31 162 ASN A CA 1
ATOM 1346 C C . ASN A 1 162 ? 0.656 -11.173 -2.856 1.00 93.31 162 ASN A C 1
ATOM 1348 O O . ASN A 1 162 ? 0.972 -11.097 -1.674 1.00 93.31 162 ASN A O 1
ATOM 1352 N N . LEU A 1 163 ? 0.073 -10.150 -3.500 1.00 94.69 163 LEU A N 1
ATOM 1353 C CA . LEU A 1 163 ? -0.224 -8.874 -2.837 1.00 94.69 163 LEU A CA 1
ATOM 1354 C C . LEU A 1 163 ? -1.151 -9.079 -1.631 1.00 94.69 163 LEU A C 1
ATOM 1356 O O . LEU A 1 163 ? -0.870 -8.621 -0.526 1.00 94.69 163 LEU A O 1
ATOM 1360 N N . ALA A 1 164 ? -2.254 -9.802 -1.835 1.00 93.25 164 ALA A N 1
ATOM 1361 C CA . ALA A 1 164 ? -3.201 -10.089 -0.764 1.00 93.25 164 ALA A CA 1
ATOM 1362 C C . ALA A 1 164 ? -2.538 -10.885 0.369 1.00 93.25 164 ALA A C 1
ATOM 1364 O O . ALA A 1 164 ? -2.834 -10.640 1.533 1.00 93.25 164 ALA A O 1
ATOM 1365 N N . GLN A 1 165 ? -1.626 -11.806 0.047 1.00 93.62 165 GLN A N 1
ATOM 1366 C CA . GLN A 1 165 ? -0.887 -12.594 1.028 1.00 93.62 165 GLN A CA 1
ATOM 1367 C C . GLN A 1 165 ? 0.017 -11.727 1.912 1.00 93.62 165 GLN A C 1
ATOM 1369 O O . GLN A 1 165 ? 0.011 -11.947 3.122 1.00 93.62 165 GLN A O 1
ATOM 1374 N N . GLN A 1 166 ? 0.717 -10.738 1.343 1.00 94.25 166 GLN A N 1
ATOM 1375 C CA . GLN A 1 166 ? 1.556 -9.806 2.109 1.00 94.25 166 GLN A CA 1
ATOM 1376 C C . GLN A 1 166 ? 0.722 -8.982 3.097 1.00 94.25 166 GLN A C 1
ATOM 1378 O O . GLN A 1 166 ? 1.051 -8.891 4.272 1.00 94.25 166 GLN A O 1
ATOM 1383 N N . PHE A 1 167 ? -0.422 -8.445 2.660 1.00 94.50 167 PHE A N 1
ATOM 1384 C CA . PHE A 1 167 ? -1.256 -7.575 3.501 1.00 94.50 167 PHE A CA 1
ATOM 1385 C C . PHE A 1 167 ? -2.214 -8.325 4.443 1.00 94.50 167 PHE A C 1
ATOM 1387 O O . PHE A 1 167 ? -2.735 -7.744 5.400 1.00 94.50 167 PHE A O 1
ATOM 1394 N N . LYS A 1 168 ? -2.457 -9.622 4.213 1.00 92.69 168 LYS A N 1
ATOM 1395 C CA . LYS A 1 168 ? -3.398 -10.442 4.997 1.00 92.69 168 LYS A CA 1
ATOM 1396 C C . LYS A 1 168 ? -3.163 -10.397 6.514 1.00 92.69 168 LYS A C 1
ATOM 1398 O O . LYS A 1 168 ? -4.163 -10.319 7.233 1.00 92.69 168 LYS A O 1
ATOM 1403 N N . PRO A 1 169 ? -1.923 -10.445 7.043 1.00 91.75 169 PRO A N 1
ATOM 1404 C CA . PRO A 1 169 ? -1.683 -10.364 8.483 1.00 91.75 169 PRO A CA 1
ATOM 1405 C C . PRO A 1 169 ? -2.212 -9.073 9.118 1.00 91.75 169 PRO A C 1
ATOM 1407 O O . PRO A 1 169 ? -2.614 -9.103 10.277 1.00 91.75 169 PRO A O 1
ATOM 1410 N N . TYR A 1 170 ? -2.271 -7.983 8.352 1.00 91.00 170 TYR A N 1
ATOM 1411 C CA . TYR A 1 170 ? -2.591 -6.641 8.835 1.00 91.00 170 TYR A CA 1
ATOM 1412 C C . TYR A 1 170 ? -4.036 -6.210 8.570 1.00 91.00 170 TYR A C 1
ATOM 1414 O O . TYR A 1 170 ? -4.555 -5.348 9.282 1.00 91.00 170 TYR A O 1
ATOM 1422 N N . LEU A 1 171 ? -4.678 -6.807 7.559 1.00 90.25 171 LEU A N 1
ATOM 1423 C CA . LEU A 1 171 ? -6.054 -6.508 7.143 1.00 90.25 171 LEU A CA 1
ATOM 1424 C C . LEU A 1 171 ? -7.087 -7.528 7.646 1.00 90.25 171 LEU A C 1
ATOM 1426 O O . LEU A 1 171 ? -8.289 -7.326 7.489 1.00 90.25 171 LEU A O 1
ATOM 1430 N N . ALA A 1 172 ? -6.666 -8.640 8.251 1.00 85.19 172 ALA A N 1
ATOM 1431 C CA . ALA A 1 172 ? -7.610 -9.584 8.837 1.00 85.19 172 ALA A CA 1
ATOM 1432 C C . ALA A 1 172 ? -8.311 -8.960 10.058 1.00 85.19 172 ALA A C 1
ATOM 1434 O O . ALA A 1 172 ? -7.669 -8.689 11.070 1.00 85.19 172 ALA A O 1
ATOM 1435 N N . PHE A 1 173 ? -9.642 -8.814 10.011 1.00 70.88 173 PHE A N 1
ATOM 1436 C CA . PHE A 1 173 ? -10.440 -8.277 11.127 1.00 70.88 173 PHE A CA 1
ATOM 1437 C C . PHE A 1 173 ? -10.217 -9.014 12.458 1.00 70.88 173 PHE A C 1
ATOM 1439 O O . PHE A 1 173 ? -10.299 -8.406 13.522 1.00 70.88 173 PHE A O 1
ATOM 1446 N N . SER A 1 174 ? -9.890 -10.311 12.409 1.00 68.25 174 SER A N 1
ATOM 1447 C CA . SER A 1 174 ? -9.576 -11.121 13.593 1.00 68.25 174 SER A CA 1
ATOM 1448 C C . SER A 1 174 ? -8.265 -10.733 14.286 1.00 68.25 174 SER A C 1
ATOM 1450 O O . SER A 1 174 ? -8.030 -11.192 15.397 1.00 68.25 174 SER A O 1
ATOM 1452 N N . LYS A 1 175 ? -7.407 -9.943 13.629 1.00 65.25 175 LYS A N 1
ATOM 1453 C CA . LYS A 1 175 ? -6.091 -9.502 14.115 1.00 65.25 175 LYS A CA 1
ATOM 1454 C C . LYS A 1 175 ? -6.038 -8.009 14.468 1.00 65.25 175 LYS A C 1
ATOM 1456 O O . LYS A 1 175 ? -4.967 -7.494 14.757 1.00 65.25 175 LYS A O 1
ATOM 1461 N N . LEU A 1 176 ? -7.172 -7.301 14.462 1.00 63.31 176 LEU A N 1
ATOM 1462 C CA . LEU A 1 176 ? -7.255 -5.885 14.871 1.00 63.31 176 LEU A CA 1
ATOM 1463 C C . LEU A 1 176 ? -7.297 -5.701 16.408 1.00 63.31 176 LEU A C 1
ATOM 1465 O O . LEU A 1 176 ? -7.925 -4.762 16.903 1.00 63.31 176 LEU A O 1
ATOM 1469 N N . LEU A 1 177 ? -6.670 -6.613 17.158 1.00 55.94 177 LEU A N 1
ATOM 1470 C CA . LEU A 1 177 ? -6.510 -6.603 18.615 1.00 55.94 177 LEU A CA 1
ATOM 1471 C C . LEU A 1 177 ? -5.211 -7.308 19.002 1.00 55.94 177 LEU A C 1
ATOM 1473 O O . LEU A 1 177 ? -5.093 -8.503 18.649 1.00 55.94 177 LEU A O 1
#

Secondary structure (DSSP, 8-state):
-HHHHHHHHHHHHHHHHHHHHHHHHHHHHHHHHHHHHHHHHHHHHHHHHHHHHHHHHHHHHHHHHHHHHHHHHHHHHTT---HHHHHHHHHHHTTGGGTS-HHHHHHHHHHHHHHHHHHHHHHHHHHHHTTSS---HHHHHHHHHHHHHHHHHHHHHHHSSHHHHHHHHHH-GGG--